Protein AF-A0A060CFV7-F1 (afdb_monomer)

InterPro domains:
  IPR000772 Ricin B, lectin domain [PF14200] (51-119)
  IPR035992 Ricin B-like lectins [SSF50370] (26-121)

Sequence (132 aa):
DTTLSALPSLDVASIRRTSPTALAFTATANGATVRLGPFHDAHGHNYTVYWNTGGRASVRIANAAGGLVLGIQDMSTADGGRALLWTDSGTADHDWELVPDAGGAHRLRTCTAARCWGVLDMVHGRRRHRAA

Solvent-accessible surface area (backbone atoms only — not comparable to full-atom values): 8600 Å² total; per-residue (Å²): 138,83,84,74,94,63,86,77,55,68,45,74,90,51,59,38,78,74,42,99,84,54,73,36,31,37,30,35,35,78,89,38,84,41,80,47,63,56,72,86,76,46,71,96,58,93,81,83,90,82,87,79,86,84,68,83,68,63,41,73,53,58,43,89,91,74,66,27,22,44,27,34,54,92,62,50,83,54,85,86,53,51,75,44,77,36,78,79,79,84,52,46,40,35,29,32,34,83,41,82,43,93,88,80,39,42,28,37,28,29,50,41,93,95,51,77,45,61,74,50,75,58,70,94,64,95,74,90,82,83,87,132

Foldseek 3Di:
DDDDPDDWDWPPVQWDAPDPPAQWTWTDTPNDIDIDHDVVVQPPHDDDDDDDPVDQQWDWDADPVPRWTWFFPPNDQDAPTDIDTHHCPVAQRRTWGWDADPPGWTWIWGCDDPDTYDTDTDDPDDDDDDDD

Nearest PDB structures (foldseek):
  3vsf-assembly4_D  TM=9.193E-01  e=3.981E-02  Acetivibrio thermocellus ATCC 27405
  3pg0-assembly1_A  TM=7.211E-01  e=1.414E-02  synthetic construct
  4g9m-assembly1_A  TM=7.948E-01  e=1.047E+00  Rhizoctonia solani
  5mua-assembly1_A  TM=4.086E-01  e=7.150E-01  Cerioporus squamosus
  7y78-assembly1_D  TM=6.659E-01  e=4.318E+00  Bacillus thuringiensis

Organism: NCBI:txid905025

Radius of gyration: 19.9 Å; Cα contacts (8 Å, |Δi|>4): 184; chains: 1; bounding box: 35×32×60 Å

Mean predicted aligned error: 14.64 Å

pLDDT: mean 71.95, std 18.74, range [26.33, 95.38]

Structure (mmCIF, N/CA/C/O backbone):
data_AF-A0A060CFV7-F1
#
_entry.id   AF-A0A060CFV7-F1
#
loop_
_atom_site.group_PDB
_atom_site.id
_atom_site.type_symbol
_atom_site.label_atom_id
_atom_site.label_alt_id
_atom_site.label_comp_id
_atom_site.label_asym_id
_atom_site.label_entity_id
_atom_site.label_seq_id
_atom_site.pdbx_PDB_ins_code
_atom_site.Cartn_x
_atom_site.Cartn_y
_atom_site.Cartn_z
_atom_site.occupancy
_atom_site.B_iso_or_equiv
_atom_site.auth_seq_id
_atom_site.auth_comp_id
_atom_site.auth_asym_id
_atom_site.auth_atom_id
_atom_site.pdbx_PDB_model_num
ATOM 1 N N . ASP A 1 1 ? 20.545 -9.237 -28.838 1.00 48.34 1 ASP A N 1
ATOM 2 C CA . ASP A 1 1 ? 19.480 -10.051 -28.232 1.00 48.34 1 ASP A CA 1
ATOM 3 C C . ASP A 1 1 ? 19.980 -10.808 -27.027 1.00 48.34 1 ASP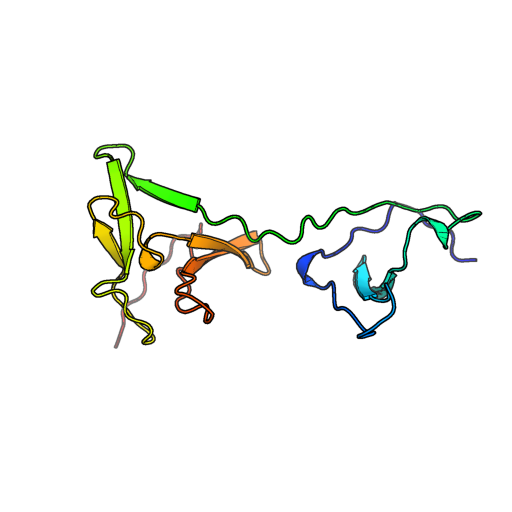 A C 1
ATOM 5 O O . ASP A 1 1 ? 20.915 -11.589 -27.139 1.00 48.34 1 ASP A O 1
ATOM 9 N N . THR A 1 2 ? 19.380 -1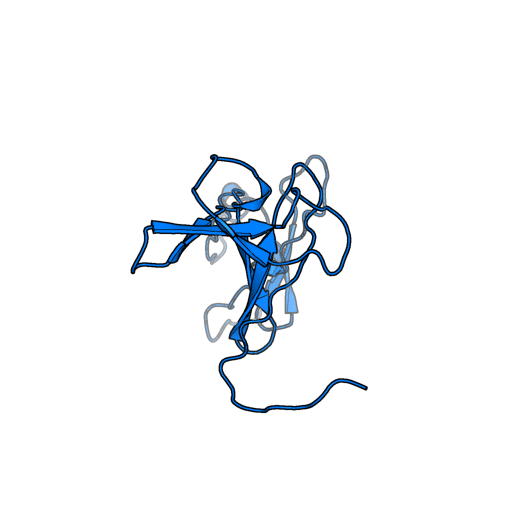0.542 -25.870 1.00 57.62 2 THR A N 1
ATOM 10 C CA . THR A 1 2 ? 19.625 -11.313 -24.649 1.00 57.62 2 THR A CA 1
ATOM 11 C C . THR A 1 2 ? 18.540 -12.374 -24.563 1.00 57.62 2 THR A C 1
ATOM 13 O O . THR A 1 2 ? 17.373 -12.056 -24.344 1.00 57.62 2 THR A O 1
ATOM 16 N N . THR A 1 3 ? 18.899 -13.635 -24.773 1.00 63.06 3 THR A N 1
AT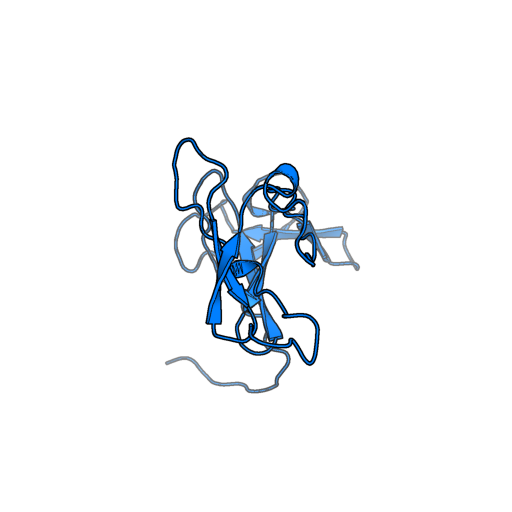OM 17 C CA . THR A 1 3 ? 17.972 -14.754 -24.593 1.00 63.06 3 THR A CA 1
ATOM 18 C C . THR A 1 3 ? 17.638 -14.893 -23.109 1.00 63.06 3 THR A C 1
ATOM 20 O O . THR A 1 3 ? 18.528 -15.138 -22.294 1.00 63.06 3 THR A 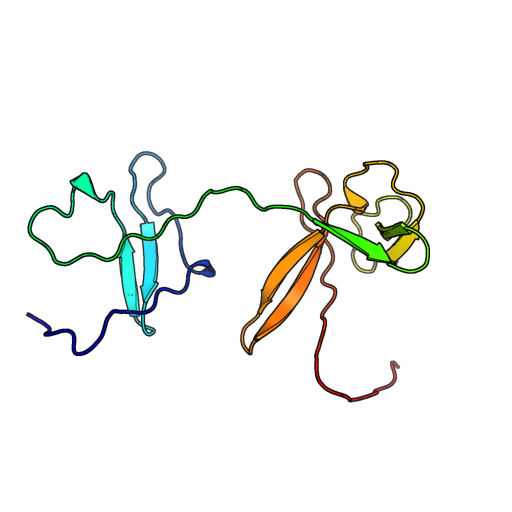O 1
ATOM 23 N N . LEU A 1 4 ? 16.367 -14.723 -22.746 1.00 62.12 4 LEU A N 1
ATOM 24 C CA . LEU A 1 4 ? 15.892 -14.920 -21.377 1.00 62.12 4 LEU A CA 1
ATOM 25 C C . LEU A 1 4 ? 15.780 -16.424 -21.090 1.00 62.12 4 LEU A C 1
ATOM 27 O O . LEU A 1 4 ? 15.012 -17.122 -21.746 1.00 62.12 4 LEU A O 1
ATOM 31 N N . SER A 1 5 ? 16.537 -16.923 -20.112 1.00 71.50 5 SER A N 1
ATOM 32 C CA . SER A 1 5 ? 16.484 -18.323 -19.656 1.00 71.50 5 SER A CA 1
ATOM 33 C C . SER A 1 5 ? 15.325 -18.606 -18.689 1.00 71.50 5 SER A C 1
ATOM 35 O O . SER A 1 5 ? 15.014 -19.765 -18.425 1.00 71.50 5 SER A O 1
ATOM 37 N N . ALA A 1 6 ? 14.681 -17.556 -18.172 1.00 71.25 6 ALA A N 1
ATOM 38 C CA . ALA A 1 6 ? 13.481 -17.603 -17.344 1.00 71.25 6 ALA A CA 1
ATOM 39 C C . ALA A 1 6 ? 12.725 -16.267 -17.440 1.00 71.25 6 ALA A C 1
ATOM 41 O O . ALA A 1 6 ? 13.296 -15.245 -17.834 1.00 71.25 6 ALA A O 1
ATOM 42 N N . LEU A 1 7 ? 11.447 -16.263 -17.052 1.00 65.56 7 LEU A N 1
ATOM 43 C CA . LEU A 1 7 ? 10.672 -15.028 -16.950 1.00 65.56 7 LEU A CA 1
ATOM 44 C C . LEU A 1 7 ? 11.291 -14.101 -15.887 1.00 65.56 7 LEU A C 1
ATOM 46 O O . LEU A 1 7 ? 11.608 -14.564 -14.789 1.00 65.56 7 LEU A O 1
ATOM 50 N N . PRO A 1 8 ? 11.462 -12.802 -16.175 1.00 73.38 8 PRO A N 1
ATOM 51 C CA . PRO A 1 8 ? 11.974 -11.865 -15.191 1.00 73.38 8 PRO A CA 1
ATOM 52 C C . PRO A 1 8 ? 10.957 -11.622 -14.070 1.00 73.38 8 PRO A C 1
ATOM 54 O O . PRO A 1 8 ? 9.788 -11.343 -14.340 1.00 73.38 8 PRO A O 1
ATOM 57 N N . SER A 1 9 ? 11.415 -11.703 -12.818 1.00 78.38 9 SER A N 1
ATOM 58 C CA . SER A 1 9 ? 10.617 -11.396 -11.630 1.00 78.38 9 SER A CA 1
ATOM 59 C C . SER A 1 9 ? 10.690 -9.902 -11.333 1.00 78.38 9 SER A C 1
ATOM 61 O O . SER A 1 9 ? 11.781 -9.358 -11.140 1.00 78.38 9 SER A O 1
ATOM 63 N N . LEU A 1 10 ? 9.535 -9.237 -11.335 1.00 77.69 10 LEU A N 1
ATOM 64 C CA . LEU A 1 10 ? 9.408 -7.806 -11.079 1.00 77.69 10 LEU A CA 1
ATOM 65 C C . LEU A 1 10 ? 9.245 -7.532 -9.579 1.00 77.69 10 LEU A C 1
ATOM 67 O O . LEU A 1 10 ? 8.346 -8.075 -8.940 1.00 77.69 10 LEU A O 1
ATOM 71 N N . ASP A 1 11 ? 10.038 -6.610 -9.038 1.00 78.56 11 ASP A N 1
ATOM 72 C CA . ASP A 1 11 ? 9.746 -6.006 -7.740 1.00 78.56 11 ASP A CA 1
ATOM 73 C C . ASP A 1 11 ? 8.659 -4.933 -7.908 1.00 78.56 11 ASP A C 1
ATOM 75 O O . ASP A 1 11 ? 8.921 -3.810 -8.344 1.00 78.56 11 ASP A O 1
ATOM 79 N N . VAL A 1 12 ? 7.419 -5.265 -7.555 1.00 74.31 12 VAL A N 1
ATOM 80 C CA . VAL A 1 12 ? 6.259 -4.370 -7.708 1.00 74.31 12 VAL A CA 1
ATOM 81 C C . VAL A 1 12 ? 6.400 -3.094 -6.867 1.00 74.31 12 VAL A C 1
ATOM 83 O O . VAL A 1 12 ? 5.937 -2.027 -7.279 1.00 74.31 12 VAL A O 1
ATOM 86 N N . ALA A 1 13 ? 7.089 -3.155 -5.724 1.00 76.44 13 ALA A N 1
ATOM 87 C CA . ALA A 1 13 ? 7.291 -1.995 -4.859 1.00 76.44 13 ALA A CA 1
ATOM 88 C C . ALA A 1 13 ? 8.267 -0.972 -5.466 1.00 76.44 13 ALA A C 1
ATOM 90 O O . ALA A 1 13 ? 8.281 0.192 -5.051 1.00 76.44 13 ALA A O 1
ATOM 91 N N . SER A 1 14 ? 9.054 -1.370 -6.470 1.00 79.00 14 SER A N 1
ATOM 92 C CA . SER A 1 14 ? 10.015 -0.512 -7.173 1.00 79.00 14 SER A CA 1
ATOM 93 C C . SER A 1 14 ? 9.409 0.306 -8.319 1.00 79.00 14 SER A C 1
ATOM 95 O O . SER A 1 14 ? 10.088 1.179 -8.855 1.00 79.00 14 SER A O 1
ATOM 97 N N . ILE A 1 15 ? 8.141 0.077 -8.685 1.00 83.06 15 ILE A N 1
ATOM 98 C CA . ILE A 1 15 ? 7.505 0.774 -9.810 1.00 83.06 15 ILE A CA 1
ATOM 99 C C . ILE A 1 15 ? 7.437 2.278 -9.519 1.00 83.06 15 ILE A C 1
ATOM 101 O O . ILE A 1 15 ? 6.834 2.722 -8.538 1.00 83.06 15 ILE A O 1
ATOM 105 N N . ARG A 1 16 ? 8.059 3.088 -10.375 1.00 84.00 16 ARG A N 1
ATOM 106 C CA . ARG A 1 16 ? 8.048 4.552 -10.302 1.00 84.00 16 ARG A CA 1
ATOM 107 C C . ARG A 1 16 ? 7.595 5.120 -11.631 1.00 84.00 16 ARG A C 1
ATOM 109 O O . ARG A 1 16 ? 8.129 4.774 -12.679 1.00 84.00 16 ARG A O 1
ATOM 116 N N . ARG A 1 17 ? 6.615 6.018 -11.588 1.00 85.69 17 ARG A N 1
ATOM 117 C CA . ARG A 1 17 ? 6.192 6.772 -12.768 1.00 85.69 17 ARG A CA 1
ATOM 118 C C . ARG A 1 17 ? 7.263 7.806 -13.101 1.00 85.69 17 ARG A C 1
ATOM 120 O O . ARG A 1 17 ? 7.680 8.553 -12.221 1.00 85.69 17 ARG A O 1
ATOM 127 N N . THR A 1 18 ? 7.700 7.845 -14.353 1.00 88.31 18 THR A N 1
ATOM 128 C CA . THR A 1 18 ? 8.763 8.752 -14.817 1.00 88.31 18 THR A CA 1
ATOM 129 C C . THR A 1 18 ? 8.242 9.904 -15.667 1.00 88.31 18 THR A C 1
ATOM 131 O O . THR A 1 18 ? 8.993 10.829 -15.957 1.00 88.31 18 THR A O 1
ATOM 134 N N . SER A 1 19 ? 6.958 9.885 -16.042 1.00 85.75 19 SER A N 1
ATOM 135 C CA . SER A 1 19 ? 6.316 10.963 -16.799 1.00 85.75 19 SER A CA 1
ATOM 136 C C . SER A 1 19 ? 5.005 11.418 -16.151 1.00 85.75 19 SER A C 1
ATOM 138 O O . SER A 1 19 ? 4.194 10.570 -15.776 1.00 85.75 19 SER A O 1
ATOM 140 N N . PRO A 1 20 ? 4.737 12.734 -16.059 1.00 81.69 20 PRO A N 1
ATOM 141 C CA . PRO A 1 20 ? 3.472 13.260 -15.546 1.00 81.69 20 PRO A CA 1
ATOM 142 C C . PRO A 1 20 ? 2.300 13.084 -16.524 1.00 81.69 20 PRO A C 1
ATOM 144 O O . PRO A 1 20 ? 1.145 13.122 -16.101 1.00 81.69 20 PRO A O 1
ATOM 147 N N . THR A 1 21 ? 2.571 12.852 -17.810 1.00 84.44 21 THR A N 1
ATOM 148 C CA . THR A 1 21 ? 1.551 12.797 -18.874 1.00 84.44 21 THR A CA 1
ATOM 149 C C . THR A 1 21 ? 1.540 11.475 -19.636 1.00 84.44 21 THR A C 1
ATOM 151 O O . THR A 1 21 ? 0.473 11.023 -20.031 1.00 84.44 21 THR A O 1
ATOM 154 N N . ALA A 1 22 ? 2.686 10.810 -19.790 1.00 82.94 22 ALA A N 1
ATOM 155 C CA . ALA A 1 22 ? 2.781 9.516 -20.461 1.00 82.94 22 ALA A CA 1
ATOM 156 C C . ALA A 1 22 ? 2.655 8.341 -19.477 1.00 82.94 22 ALA A C 1
ATOM 158 O O . ALA A 1 22 ? 2.980 8.457 -18.288 1.00 82.94 22 ALA A O 1
ATOM 159 N N . LEU A 1 23 ? 2.239 7.181 -19.994 1.00 81.19 23 LEU A N 1
ATOM 160 C CA . LEU A 1 23 ? 2.262 5.893 -19.292 1.00 81.19 23 LEU A CA 1
ATOM 161 C C . LEU A 1 23 ? 3.684 5.306 -19.292 1.00 81.19 23 LEU A C 1
ATOM 163 O O . LEU A 1 23 ? 3.932 4.237 -19.838 1.00 81.19 23 LEU A O 1
ATOM 167 N N . ALA A 1 24 ? 4.631 6.035 -18.701 1.00 83.31 24 ALA A N 1
ATOM 168 C CA . ALA A 1 24 ? 6.039 5.653 -18.632 1.00 83.31 24 ALA A CA 1
ATOM 169 C C . ALA A 1 24 ? 6.474 5.415 -17.184 1.00 83.31 24 ALA A C 1
ATOM 171 O O . ALA A 1 24 ? 6.262 6.265 -16.309 1.00 83.31 24 ALA A O 1
ATOM 172 N N . PHE A 1 25 ? 7.099 4.262 -16.947 1.00 86.88 25 PHE A N 1
ATOM 173 C CA . PHE A 1 25 ? 7.533 3.841 -15.622 1.00 86.88 25 PHE A CA 1
ATOM 174 C C . PHE A 1 25 ? 8.910 3.171 -15.666 1.00 86.88 25 PHE A C 1
ATOM 176 O O . PHE A 1 25 ? 9.329 2.623 -16.688 1.00 86.88 25 PHE A O 1
ATOM 183 N N . THR A 1 26 ? 9.597 3.186 -14.530 1.00 88.44 26 THR A N 1
ATOM 184 C CA . THR A 1 26 ? 10.767 2.349 -14.249 1.00 88.44 26 THR A CA 1
ATOM 185 C C . THR A 1 26 ? 10.458 1.392 -13.108 1.00 88.44 26 THR A C 1
ATOM 187 O O . THR A 1 26 ? 9.599 1.670 -12.273 1.00 88.44 26 THR A O 1
ATOM 190 N N . ALA A 1 27 ? 11.144 0.256 -13.085 1.00 86.00 27 ALA A N 1
ATOM 191 C CA . ALA A 1 27 ? 11.078 -0.727 -12.011 1.00 86.00 27 ALA A CA 1
ATOM 192 C C . ALA A 1 27 ? 12.370 -1.553 -11.981 1.00 86.00 27 ALA A C 1
ATOM 194 O O . ALA A 1 27 ? 13.214 -1.415 -12.863 1.00 86.00 27 ALA A O 1
ATOM 195 N N . THR A 1 28 ? 12.505 -2.433 -11.000 1.00 87.25 28 THR A N 1
ATOM 196 C CA . THR A 1 28 ? 13.577 -3.420 -10.895 1.00 87.25 28 THR A CA 1
ATOM 197 C C . THR A 1 28 ? 13.017 -4.796 -11.231 1.00 87.25 28 THR A C 1
ATOM 199 O O . THR A 1 28 ? 12.053 -5.243 -10.612 1.00 87.25 28 THR A O 1
ATOM 202 N N . ALA A 1 29 ? 13.634 -5.492 -12.184 1.00 82.69 29 ALA A N 1
ATOM 203 C CA . ALA A 1 29 ? 13.366 -6.898 -12.453 1.00 82.69 29 ALA A CA 1
ATOM 204 C C . ALA A 1 29 ? 14.679 -7.684 -12.424 1.00 82.69 29 ALA A C 1
ATOM 206 O O . ALA A 1 29 ? 15.653 -7.286 -13.060 1.00 82.69 29 ALA A O 1
ATOM 207 N N . ASN A 1 30 ? 14.728 -8.777 -11.659 1.00 80.50 30 ASN A N 1
ATOM 208 C CA . ASN A 1 30 ? 15.950 -9.569 -11.436 1.00 80.50 30 ASN A CA 1
ATOM 209 C C . ASN A 1 30 ? 17.187 -8.722 -11.049 1.00 80.50 30 ASN A C 1
ATOM 211 O O . ASN A 1 30 ? 18.301 -8.993 -11.490 1.00 80.50 30 ASN A O 1
ATOM 215 N N . GLY A 1 31 ? 16.990 -7.664 -10.257 1.00 83.69 31 GLY A N 1
ATOM 216 C CA . GLY A 1 31 ? 18.065 -6.760 -9.829 1.00 83.69 31 GLY A CA 1
ATOM 217 C C . GLY A 1 31 ? 18.512 -5.722 -10.869 1.00 83.69 31 GLY A C 1
ATOM 218 O O . GLY A 1 31 ? 19.362 -4.895 -10.552 1.00 83.69 31 GLY A O 1
ATOM 219 N N . ALA A 1 32 ? 17.936 -5.715 -12.075 1.00 84.56 32 ALA A N 1
ATOM 220 C CA . ALA A 1 32 ? 18.219 -4.726 -13.112 1.00 84.56 32 ALA A CA 1
ATOM 221 C C . ALA A 1 32 ? 17.061 -3.735 -13.286 1.00 84.56 32 ALA A C 1
ATOM 223 O O . ALA A 1 32 ? 15.890 -4.106 -13.195 1.00 84.56 32 ALA A O 1
ATOM 224 N N . THR A 1 33 ? 17.380 -2.478 -13.594 1.00 88.56 33 THR A N 1
ATOM 225 C CA . THR A 1 33 ? 16.366 -1.473 -13.936 1.00 88.56 33 THR A CA 1
ATOM 226 C C . THR A 1 33 ? 15.729 -1.796 -15.287 1.00 88.56 33 THR A C 1
ATOM 228 O O . THR A 1 33 ? 16.422 -1.915 -16.297 1.00 88.56 33 THR A O 1
ATOM 231 N N . VAL A 1 34 ? 14.401 -1.869 -15.321 1.00 86.12 34 VAL A N 1
ATOM 232 C CA . VAL A 1 34 ? 13.583 -2.065 -16.521 1.00 86.12 34 VAL A CA 1
ATOM 233 C C . VAL A 1 34 ? 12.656 -0.874 -16.750 1.00 86.12 34 VAL A C 1
ATOM 235 O O . VAL A 1 34 ? 12.242 -0.190 -15.811 1.00 86.12 34 VAL A O 1
ATOM 238 N N . ARG A 1 35 ? 12.315 -0.625 -18.018 1.00 87.38 35 ARG A N 1
ATOM 239 C CA . ARG A 1 35 ? 11.277 0.334 -18.412 1.00 87.38 35 ARG A CA 1
ATOM 240 C C . ARG A 1 35 ? 9.970 -0.412 -18.624 1.00 87.38 35 ARG A C 1
ATOM 242 O O . ARG A 1 35 ? 9.954 -1.419 -19.324 1.00 87.38 35 ARG A O 1
ATOM 249 N N . LEU A 1 36 ? 8.890 0.110 -18.056 1.00 83.56 36 LEU A N 1
ATOM 250 C CA . LEU A 1 36 ? 7.540 -0.393 -18.281 1.00 83.56 36 LEU A CA 1
ATOM 251 C C . LEU A 1 36 ? 6.756 0.662 -19.066 1.00 83.56 36 LEU A C 1
ATOM 253 O O . LEU A 1 36 ? 6.829 1.859 -18.768 1.00 83.56 36 LEU A O 1
ATOM 257 N N . GLY A 1 37 ? 6.034 0.198 -20.078 1.00 80.69 37 GLY A N 1
ATOM 258 C CA . GLY A 1 37 ? 5.152 0.997 -20.921 1.00 80.69 37 GLY A CA 1
ATOM 259 C C . GLY A 1 37 ? 3.782 0.333 -21.041 1.00 80.69 37 GLY A C 1
ATOM 260 O O . GLY A 1 37 ? 3.585 -0.770 -20.516 1.00 80.69 37 GLY A O 1
ATOM 261 N N . PRO A 1 38 ? 2.818 0.985 -21.699 1.00 75.38 38 PRO A N 1
ATOM 262 C CA . PRO A 1 38 ? 1.515 0.386 -21.917 1.00 75.38 38 PRO A CA 1
ATOM 263 C C . PRO A 1 38 ? 1.641 -0.847 -22.820 1.00 75.38 38 PRO A C 1
ATOM 265 O O . PRO A 1 38 ? 2.438 -0.883 -23.755 1.00 75.38 38 PRO A O 1
ATOM 268 N N . PHE A 1 39 ? 0.831 -1.870 -22.548 1.00 68.19 39 PHE A N 1
ATOM 269 C CA . PHE A 1 39 ? 0.916 -3.147 -23.267 1.00 68.19 39 PHE A CA 1
ATOM 270 C C . PHE A 1 39 ? 0.660 -3.006 -24.780 1.00 68.19 39 PHE A C 1
ATOM 272 O O . PHE A 1 39 ? 1.185 -3.796 -25.558 1.00 68.19 39 PHE A O 1
ATOM 279 N N . HIS A 1 40 ? -0.106 -1.993 -25.200 1.00 71.81 40 HIS A N 1
ATOM 280 C CA . HIS A 1 40 ? -0.380 -1.711 -26.612 1.00 71.81 40 HIS A CA 1
ATOM 281 C C . HIS A 1 40 ? 0.810 -1.090 -27.357 1.00 71.81 40 HIS A C 1
ATOM 283 O O . HIS A 1 40 ? 0.794 -1.040 -28.577 1.00 71.81 40 HIS A O 1
ATOM 289 N N . ASP A 1 41 ? 1.860 -0.655 -26.662 1.00 71.06 41 ASP A N 1
ATOM 290 C CA . ASP A 1 41 ? 3.118 -0.269 -27.312 1.00 71.06 41 ASP A CA 1
ATOM 291 C C . ASP A 1 41 ? 4.084 -1.463 -27.421 1.00 71.06 41 ASP A C 1
ATOM 293 O O . ASP A 1 41 ? 5.090 -1.392 -28.120 1.00 71.06 41 ASP A O 1
ATOM 297 N N . ALA A 1 42 ? 3.789 -2.580 -26.743 1.00 64.81 42 ALA A N 1
ATOM 298 C CA . ALA A 1 42 ? 4.644 -3.767 -26.681 1.00 64.81 42 ALA A CA 1
ATOM 299 C C . ALA A 1 42 ? 4.301 -4.832 -27.743 1.00 64.81 42 ALA A C 1
ATOM 301 O O . ALA A 1 42 ? 4.710 -5.992 -27.625 1.00 64.81 42 ALA A O 1
ATOM 302 N N . HIS A 1 43 ? 3.548 -4.466 -28.784 1.00 63.69 43 HIS A N 1
ATOM 303 C CA . HIS A 1 43 ? 3.233 -5.379 -29.882 1.00 63.69 43 HIS A CA 1
ATOM 304 C C . HIS A 1 43 ? 4.516 -5.864 -30.580 1.00 63.69 43 HIS A C 1
ATOM 306 O O . HIS A 1 43 ? 5.392 -5.074 -30.913 1.00 63.69 43 HIS A O 1
ATOM 312 N N . GLY A 1 44 ? 4.624 -7.178 -30.807 1.00 65.25 44 GLY A N 1
ATOM 313 C CA . GLY A 1 44 ? 5.796 -7.796 -31.445 1.00 65.25 44 GLY A CA 1
ATOM 314 C C . GLY A 1 44 ? 6.932 -8.193 -30.491 1.00 65.25 44 GLY A C 1
ATOM 315 O O . GLY A 1 44 ? 7.950 -8.705 -30.950 1.00 65.25 44 GLY A O 1
ATOM 316 N N . HIS A 1 45 ? 6.758 -8.018 -29.178 1.00 66.06 45 HIS A N 1
ATOM 317 C CA . HIS A 1 45 ? 7.693 -8.487 -28.152 1.00 66.06 45 HIS A CA 1
ATOM 318 C C . HIS A 1 45 ? 7.068 -9.579 -27.270 1.00 66.06 45 HIS A C 1
ATOM 320 O O . HIS A 1 45 ? 5.851 -9.644 -27.114 1.00 66.06 45 HIS A O 1
ATOM 326 N N . ASN A 1 46 ? 7.901 -10.419 -26.646 1.00 63.16 46 ASN A N 1
ATOM 327 C CA . ASN A 1 46 ? 7.458 -11.289 -25.554 1.00 63.16 46 ASN A CA 1
ATOM 328 C C . ASN A 1 46 ? 7.326 -10.445 -24.280 1.00 63.16 46 ASN A C 1
ATOM 330 O O . ASN A 1 46 ? 8.317 -9.875 -23.822 1.00 63.16 46 ASN A O 1
ATOM 334 N N . TYR A 1 47 ? 6.123 -10.365 -23.709 1.00 62.28 47 TYR A N 1
ATOM 335 C CA . TYR A 1 47 ? 5.845 -9.552 -22.524 1.00 62.28 47 TYR A CA 1
ATOM 336 C C . TYR A 1 47 ? 5.111 -10.339 -21.433 1.00 62.28 47 TYR A C 1
ATOM 338 O O . TYR A 1 47 ? 4.308 -11.228 -21.706 1.00 62.28 47 TYR A O 1
ATOM 346 N N . THR A 1 48 ? 5.357 -9.948 -20.182 1.00 59.47 48 THR A N 1
ATOM 347 C CA . THR A 1 48 ? 4.555 -10.334 -19.016 1.00 59.47 48 THR A CA 1
ATOM 348 C C . THR A 1 48 ? 3.781 -9.107 -18.559 1.00 59.47 48 THR A C 1
ATOM 350 O O . THR A 1 48 ? 4.368 -8.041 -18.365 1.00 59.47 48 THR A O 1
ATOM 353 N N . VAL A 1 49 ? 2.466 -9.244 -18.392 1.00 65.19 49 VAL A N 1
ATOM 354 C CA . VAL A 1 49 ? 1.607 -8.152 -17.923 1.00 65.19 49 VAL A CA 1
ATOM 355 C C . VAL A 1 49 ? 1.515 -8.192 -16.402 1.00 65.19 49 VAL A C 1
ATOM 357 O O . VAL A 1 49 ? 1.204 -9.229 -15.821 1.00 65.19 49 VAL A O 1
ATOM 360 N N . TYR A 1 50 ? 1.755 -7.046 -15.768 1.00 58.22 50 TYR A N 1
ATOM 361 C CA . TYR A 1 50 ? 1.572 -6.842 -14.334 1.00 58.22 50 TYR A CA 1
ATOM 362 C C . TYR A 1 50 ? 0.452 -5.822 -14.108 1.00 58.22 50 TYR A C 1
ATOM 364 O O . TYR A 1 50 ? 0.488 -4.727 -14.670 1.00 58.22 50 TYR A O 1
ATOM 372 N N . TRP A 1 51 ? -0.534 -6.164 -13.276 1.00 45.88 51 TRP A N 1
ATOM 373 C CA . TRP A 1 51 ? -1.622 -5.262 -12.885 1.00 45.88 51 TRP A CA 1
ATOM 374 C C . TRP A 1 51 ? -1.303 -4.656 -11.518 1.00 45.88 51 TRP A C 1
ATOM 376 O O . TRP A 1 51 ? -1.181 -5.379 -10.533 1.00 45.88 51 TRP A O 1
ATOM 386 N N . ASN A 1 52 ? -1.197 -3.331 -11.446 1.00 52.66 52 ASN A N 1
ATOM 387 C CA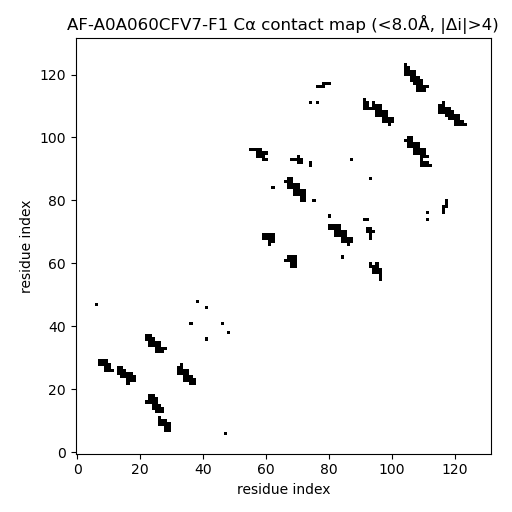 . ASN A 1 52 ? -1.250 -2.603 -10.182 1.00 52.66 52 ASN A CA 1
ATOM 388 C C . ASN A 1 52 ? -2.590 -1.868 -10.138 1.00 52.66 52 ASN A C 1
ATOM 390 O O . ASN A 1 52 ? -2.784 -0.895 -10.863 1.00 52.66 52 ASN A O 1
ATOM 394 N N . THR A 1 53 ? -3.527 -2.342 -9.319 1.00 53.38 53 THR A N 1
ATOM 395 C CA . THR A 1 53 ? -4.876 -1.764 -9.218 1.00 53.38 53 THR A CA 1
ATOM 396 C C . THR A 1 53 ? -4.912 -0.448 -8.439 1.00 53.38 53 THR A C 1
ATOM 398 O O . THR A 1 53 ? -5.988 0.112 -8.258 1.00 53.38 53 THR A O 1
ATOM 401 N N . GLY A 1 54 ? -3.765 0.082 -7.991 1.00 51.44 54 GLY A N 1
ATOM 402 C CA . GLY A 1 54 ? -3.627 1.439 -7.448 1.00 51.44 54 GLY A CA 1
ATOM 403 C C . GLY A 1 54 ? -4.344 1.701 -6.118 1.00 51.44 54 GLY A C 1
ATOM 404 O O . GLY A 1 54 ? -4.092 2.722 -5.484 1.00 51.44 54 GLY A O 1
ATOM 405 N N . GLY A 1 55 ? -5.192 0.785 -5.659 1.00 54.22 55 GLY A N 1
ATOM 406 C CA . GLY A 1 55 ? -5.798 0.819 -4.342 1.00 54.22 55 GLY A CA 1
ATOM 407 C C . GLY A 1 55 ? -4.845 0.217 -3.323 1.00 54.22 55 GLY A C 1
ATOM 408 O O . GLY A 1 55 ? -4.600 -0.988 -3.331 1.00 54.22 55 GLY A O 1
ATOM 409 N N . ARG A 1 56 ? -4.338 1.044 -2.410 1.00 61.81 56 ARG A N 1
ATOM 410 C CA . ARG A 1 56 ? -3.880 0.536 -1.116 1.00 61.81 56 ARG A CA 1
ATOM 411 C C . ARG A 1 56 ? -5.137 0.042 -0.407 1.00 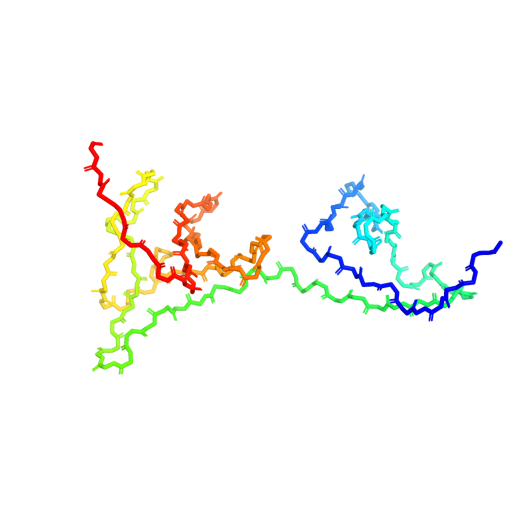61.81 56 ARG A C 1
ATOM 413 O O . ARG A 1 56 ? -5.937 0.855 0.044 1.00 61.81 56 ARG A O 1
ATOM 420 N N . ALA A 1 57 ? -5.373 -1.265 -0.417 1.00 68.69 57 ALA A N 1
ATOM 421 C CA . ALA A 1 57 ? -6.468 -1.840 0.345 1.00 68.69 57 ALA A CA 1
ATOM 422 C C . ALA A 1 57 ? -6.095 -1.738 1.827 1.00 68.69 57 ALA A C 1
ATOM 424 O O . ALA A 1 57 ? -5.118 -2.354 2.258 1.00 68.69 57 ALA A O 1
ATOM 425 N N . SER A 1 58 ? -6.830 -0.925 2.584 1.00 79.94 58 SER A N 1
ATOM 426 C CA . SER A 1 58 ? -6.754 -0.984 4.036 1.00 79.94 58 SER A CA 1
ATOM 427 C C . SER A 1 58 ? -7.517 -2.204 4.536 1.00 79.94 58 SER A C 1
ATOM 429 O O . SER A 1 58 ? -8.504 -2.646 3.941 1.00 79.94 58 SER A O 1
ATOM 431 N N . VAL A 1 59 ? -7.033 -2.768 5.634 1.00 86.69 59 VAL A N 1
ATOM 432 C CA . VAL A 1 59 ? -7.685 -3.856 6.354 1.00 86.69 59 VAL A CA 1
ATOM 433 C C . VAL A 1 59 ? -7.938 -3.439 7.795 1.00 86.69 59 VAL A C 1
ATOM 435 O O . VAL A 1 59 ? -7.179 -2.665 8.381 1.00 86.69 59 VAL A O 1
ATOM 438 N N . ARG A 1 60 ? -8.995 -4.002 8.386 1.00 89.56 60 ARG A N 1
ATOM 439 C CA . ARG A 1 60 ? -9.212 -3.977 9.833 1.00 89.56 60 ARG A CA 1
ATOM 440 C C . ARG A 1 60 ? -8.538 -5.199 10.446 1.00 89.56 60 ARG A C 1
ATOM 442 O O . ARG A 1 60 ? -8.802 -6.328 10.032 1.00 89.56 60 ARG A O 1
ATOM 449 N N . ILE A 1 61 ? -7.689 -4.985 11.446 1.00 91.25 61 ILE A N 1
ATOM 450 C CA . ILE A 1 61 ? -7.082 -6.078 12.213 1.00 91.25 61 ILE A CA 1
ATOM 451 C C . ILE A 1 61 ? -7.970 -6.330 13.424 1.00 91.25 61 ILE A C 1
ATOM 453 O O . ILE A 1 61 ? -7.894 -5.604 14.413 1.00 91.25 61 ILE A O 1
ATOM 457 N N . ALA A 1 62 ? -8.831 -7.338 13.323 1.00 93.88 62 ALA A N 1
ATOM 458 C CA . ALA A 1 62 ? -9.764 -7.697 14.380 1.00 93.88 62 ALA A CA 1
ATOM 459 C C . ALA A 1 62 ? -9.184 -8.779 15.298 1.00 93.88 62 ALA A C 1
ATOM 461 O O . ALA A 1 62 ? -8.638 -9.789 14.846 1.00 93.88 62 ALA A O 1
ATOM 462 N N . ASN A 1 63 ? -9.367 -8.607 16.603 1.00 92.38 63 ASN A N 1
ATOM 463 C CA . ASN A 1 63 ? -9.215 -9.690 17.557 1.00 92.38 63 ASN A CA 1
ATOM 464 C C . ASN A 1 63 ? -10.380 -10.675 17.386 1.00 92.38 63 ASN A C 1
ATOM 466 O O . ASN A 1 63 ? -11.520 -10.367 17.742 1.00 92.38 63 ASN A O 1
ATOM 470 N N . ALA A 1 64 ? -10.081 -11.882 16.907 1.00 91.06 64 ALA A N 1
ATOM 471 C CA . ALA A 1 64 ? -11.073 -12.923 16.647 1.00 91.06 64 ALA A CA 1
ATOM 472 C C . ALA A 1 64 ? -11.922 -13.305 17.875 1.00 91.06 64 ALA A C 1
ATOM 474 O O . ALA A 1 64 ? -13.060 -13.735 17.716 1.00 91.06 64 ALA A O 1
ATOM 475 N N . ALA A 1 65 ? -11.397 -13.137 19.093 1.00 90.38 65 ALA A N 1
ATOM 476 C CA . ALA A 1 65 ? -12.106 -13.511 20.316 1.00 90.38 65 ALA A CA 1
ATOM 477 C C . ALA A 1 65 ? -13.163 -12.486 20.764 1.00 90.38 65 ALA A C 1
ATOM 479 O O . ALA A 1 65 ? -14.040 -12.834 21.550 1.00 90.38 65 ALA A O 1
ATOM 480 N N . GLY A 1 66 ? -13.072 -11.228 20.317 1.00 84.38 66 GLY A N 1
ATOM 481 C CA . GLY A 1 66 ? -13.893 -10.139 20.864 1.00 84.38 66 GLY A CA 1
ATOM 482 C C . GLY A 1 66 ? -14.384 -9.105 19.857 1.00 84.38 66 GLY A C 1
ATOM 483 O O . GLY A 1 66 ? -15.094 -8.188 20.251 1.00 84.38 66 GLY A O 1
ATOM 484 N N . GLY A 1 67 ? -13.997 -9.202 18.583 1.00 88.69 67 GLY A N 1
ATOM 485 C CA . GLY A 1 67 ? -14.429 -8.281 17.525 1.00 88.69 67 GLY A CA 1
ATOM 486 C C . GLY A 1 67 ? -13.846 -6.865 17.614 1.00 88.69 67 GLY A C 1
ATOM 487 O O . GLY A 1 67 ? -14.083 -6.065 16.715 1.00 88.69 67 GLY A O 1
ATOM 488 N N . LEU A 1 68 ? -13.068 -6.555 18.656 1.00 95.38 68 LEU A N 1
ATOM 489 C CA . LEU A 1 68 ? -12.330 -5.297 18.760 1.00 95.38 68 LEU A CA 1
ATOM 490 C C . LEU A 1 68 ? -11.267 -5.212 17.662 1.00 95.38 68 LEU A C 1
ATOM 492 O O . LEU A 1 68 ? -10.625 -6.215 17.341 1.00 95.38 68 LEU A O 1
ATOM 496 N N . VAL A 1 69 ? -11.047 -4.015 17.134 1.00 94.69 69 VAL A N 1
ATOM 497 C CA . VAL A 1 69 ? -10.087 -3.735 16.066 1.00 94.69 69 VAL A CA 1
ATOM 498 C C . VAL A 1 69 ? -8.902 -2.932 16.588 1.00 94.69 69 VAL A C 1
ATOM 500 O O . VAL A 1 69 ? -9.026 -2.157 17.534 1.00 94.69 69 VAL A O 1
ATOM 503 N N . LEU A 1 70 ? -7.731 -3.146 15.991 1.00 93.31 70 LEU A N 1
ATOM 504 C CA . LEU A 1 70 ? -6.529 -2.378 16.302 1.00 93.31 70 LEU A CA 1
ATOM 505 C C . LEU A 1 70 ? -6.679 -0.933 15.800 1.00 93.31 70 LEU A C 1
ATOM 507 O O . LEU A 1 70 ? -6.900 -0.732 14.608 1.00 93.31 70 LEU A O 1
ATOM 511 N N . GLY A 1 71 ? -6.506 0.045 16.687 1.00 91.69 71 GLY A N 1
ATOM 512 C CA . GLY A 1 71 ? -6.564 1.484 16.408 1.00 91.69 71 GLY A CA 1
ATOM 513 C C . GLY A 1 71 ? -5.427 2.260 17.071 1.00 91.69 71 GLY A C 1
ATOM 514 O O . GLY A 1 71 ? -4.747 1.726 17.953 1.00 91.69 71 GLY A O 1
ATOM 515 N N . ILE A 1 72 ? -5.204 3.513 16.661 1.00 90.94 72 ILE A N 1
ATOM 516 C CA . ILE A 1 72 ? -4.215 4.402 17.293 1.00 90.94 72 ILE A CA 1
ATOM 517 C C . ILE A 1 72 ? -4.923 5.336 18.268 1.00 90.94 72 ILE A C 1
ATOM 519 O O . ILE A 1 72 ? -5.833 6.071 17.893 1.00 90.94 72 ILE A O 1
ATOM 523 N N . GLN A 1 73 ? -4.446 5.354 19.514 1.00 89.62 73 GLN A N 1
ATOM 524 C CA . GLN A 1 73 ? -4.997 6.194 20.568 1.00 89.62 73 GLN A CA 1
ATOM 525 C C . GLN A 1 73 ? -5.110 7.659 20.114 1.00 89.62 73 GLN A C 1
ATOM 527 O O . GLN A 1 73 ? -4.147 8.246 19.613 1.00 89.62 73 GLN A O 1
ATOM 532 N N . ASP A 1 74 ? -6.302 8.226 20.314 1.00 88.56 74 ASP A N 1
ATOM 533 C CA . ASP A 1 74 ? -6.668 9.609 19.989 1.00 88.56 74 ASP A CA 1
ATOM 534 C C . ASP A 1 74 ? -6.447 9.983 18.509 1.00 88.56 74 ASP A C 1
ATOM 536 O O . ASP A 1 74 ? -6.271 11.156 18.184 1.00 88.56 74 ASP A O 1
ATOM 540 N N . MET A 1 75 ? -6.432 8.989 17.604 1.00 86.12 75 MET A N 1
ATOM 541 C CA . MET A 1 75 ? -6.072 9.152 16.186 1.00 86.12 75 MET A CA 1
ATOM 542 C C . MET A 1 75 ? -4.725 9.866 15.994 1.00 86.12 75 MET A C 1
ATOM 544 O O . MET A 1 75 ? -4.530 10.611 15.029 1.00 86.12 75 MET A O 1
ATOM 548 N N . SER A 1 76 ? -3.799 9.673 16.938 1.00 83.56 76 SER A N 1
ATOM 549 C CA . SER A 1 76 ? -2.535 10.398 16.967 1.00 83.56 76 SER A CA 1
ATOM 550 C C . SER A 1 76 ? -1.753 10.232 15.664 1.00 83.56 76 SER A C 1
ATOM 552 O O . SER A 1 76 ? -1.509 9.124 15.190 1.00 83.56 76 SER A O 1
ATOM 554 N N . THR A 1 77 ? -1.306 11.358 15.110 1.00 78.94 77 THR A N 1
ATOM 555 C CA . THR A 1 77 ? -0.393 11.409 13.958 1.00 78.94 77 THR A CA 1
ATOM 556 C C . THR A 1 77 ? 1.069 11.539 14.390 1.00 78.94 77 THR A C 1
ATOM 558 O O . THR A 1 77 ? 1.931 11.777 13.549 1.00 78.94 77 THR A O 1
ATOM 561 N N . ALA A 1 78 ? 1.350 11.485 15.695 1.00 79.44 78 ALA A N 1
ATOM 562 C CA . ALA A 1 78 ? 2.703 11.575 16.224 1.00 79.44 78 ALA A CA 1
ATOM 563 C C . ALA A 1 78 ? 3.388 10.203 16.211 1.00 79.44 78 ALA A C 1
ATOM 565 O O . ALA A 1 78 ? 2.760 9.170 16.467 1.00 79.44 78 ALA A O 1
ATOM 566 N N . ASP A 1 79 ? 4.700 10.203 15.974 1.00 76.12 79 ASP A N 1
ATOM 567 C CA . ASP A 1 79 ? 5.515 9.000 16.106 1.00 76.12 79 ASP A CA 1
ATOM 568 C C . ASP A 1 79 ? 5.421 8.432 17.530 1.00 76.12 79 ASP A C 1
ATOM 570 O O . ASP A 1 79 ? 5.417 9.164 18.521 1.00 76.12 79 ASP A O 1
ATOM 574 N N . GLY A 1 80 ? 5.335 7.104 17.633 1.00 78.50 80 GLY A N 1
ATOM 575 C CA . GLY A 1 80 ? 5.179 6.419 18.919 1.00 78.50 80 GLY A CA 1
ATOM 576 C C . GLY A 1 80 ? 3.757 6.450 19.495 1.00 78.50 80 GLY A C 1
ATOM 577 O O . GLY A 1 80 ? 3.578 6.130 20.671 1.00 78.50 80 GLY A O 1
ATOM 578 N N . GLY A 1 81 ? 2.746 6.805 18.690 1.00 83.06 81 GLY A N 1
ATOM 579 C CA . GLY A 1 81 ? 1.336 6.646 19.049 1.00 83.06 81 GLY A CA 1
ATOM 580 C C . GLY A 1 81 ? 1.019 5.226 19.538 1.00 83.06 81 GLY A C 1
ATOM 581 O O . GLY A 1 81 ? 1.496 4.232 18.987 1.00 83.06 81 GLY A O 1
ATOM 582 N N . ARG A 1 82 ? 0.227 5.120 20.609 1.00 88.69 82 ARG A N 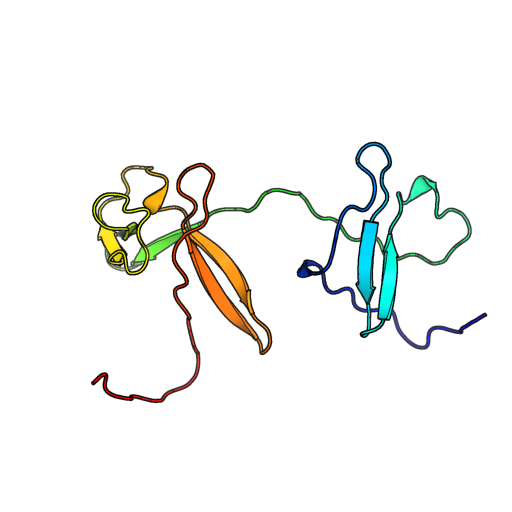1
ATOM 583 C CA . ARG A 1 82 ? -0.120 3.828 21.214 1.00 88.69 82 ARG A CA 1
ATOM 584 C C . ARG A 1 82 ? -1.163 3.112 20.363 1.00 88.69 82 ARG A C 1
ATOM 586 O O . ARG A 1 82 ? -2.238 3.657 20.139 1.00 88.69 82 ARG A O 1
ATOM 593 N N . ALA A 1 83 ? -0.865 1.882 19.956 1.00 90.25 83 ALA A N 1
ATOM 594 C CA . ALA A 1 83 ? -1.839 1.003 19.321 1.00 90.25 83 ALA A CA 1
ATOM 595 C C . ALA A 1 83 ? -2.631 0.229 20.389 1.00 90.25 83 ALA A C 1
ATOM 597 O O . ALA A 1 83 ? -2.036 -0.395 21.271 1.00 90.25 83 ALA A O 1
ATOM 598 N N . LEU A 1 84 ? -3.960 0.281 20.322 1.00 92.75 84 LEU A N 1
ATOM 599 C CA . LEU A 1 84 ? -4.888 -0.328 21.282 1.00 92.75 84 LEU A CA 1
ATOM 600 C C . LEU A 1 84 ? -5.999 -1.089 20.542 1.00 92.75 84 LEU A C 1
ATOM 602 O O . LEU A 1 84 ? -6.214 -0.872 19.355 1.00 92.75 84 LEU A O 1
ATOM 606 N N . LEU A 1 85 ? -6.704 -1.991 21.232 1.00 93.81 85 LEU A N 1
ATOM 607 C CA . LEU A 1 85 ? -7.873 -2.695 20.685 1.00 93.81 85 LEU A CA 1
ATOM 608 C C . LEU A 1 85 ? -9.164 -2.008 21.119 1.00 93.81 85 LEU A C 1
ATOM 610 O O . LEU A 1 85 ? -9.466 -2.015 22.313 1.00 93.81 85 LEU A O 1
ATOM 614 N N . TRP A 1 86 ? -9.927 -1.475 20.168 1.00 91.56 86 TRP A N 1
ATOM 615 C CA . TRP A 1 86 ? -11.139 -0.685 20.398 1.00 91.56 86 TRP A CA 1
ATOM 616 C C . TRP A 1 86 ? -12.344 -1.230 19.631 1.00 91.56 86 TRP A C 1
ATOM 618 O O . TRP A 1 86 ? -12.222 -2.071 18.743 1.00 91.56 86 TRP A O 1
ATOM 628 N N . THR A 1 87 ? -13.537 -0.759 19.989 1.00 94.19 87 THR A N 1
ATOM 629 C CA . THR A 1 87 ? -14.731 -0.965 19.163 1.00 94.19 87 THR A CA 1
ATOM 630 C C . THR A 1 87 ? -14.518 -0.295 17.814 1.00 94.19 87 THR A C 1
ATOM 632 O O . THR A 1 87 ? -14.048 0.839 17.780 1.00 94.19 87 THR A O 1
ATOM 635 N N . ASP A 1 88 ? -14.886 -0.956 16.714 1.00 92.19 88 ASP A N 1
ATOM 636 C CA . ASP A 1 88 ? -14.742 -0.345 15.394 1.00 92.19 88 ASP A CA 1
ATOM 637 C C . ASP A 1 88 ? -15.693 0.851 15.228 1.00 92.19 88 ASP A C 1
ATOM 639 O O . ASP A 1 88 ? -16.908 0.694 15.109 1.00 92.19 88 ASP A O 1
ATOM 643 N N . SER A 1 89 ? -15.127 2.056 15.233 1.00 89.75 89 SER A N 1
ATOM 644 C CA . SER A 1 89 ? -15.809 3.328 14.982 1.00 89.75 89 SER A CA 1
ATOM 645 C C . SER A 1 89 ? -15.842 3.708 13.502 1.00 89.75 89 SER A C 1
ATOM 647 O O . SER A 1 89 ? -16.394 4.751 13.157 1.00 89.75 89 SER A O 1
ATOM 649 N N . GLY A 1 90 ? -15.235 2.908 12.619 1.00 88.06 90 GLY A N 1
ATOM 650 C CA . GLY A 1 90 ? -15.101 3.235 11.201 1.00 88.06 90 GLY A CA 1
ATOM 651 C C . GLY A 1 90 ? -14.071 4.333 10.907 1.00 88.06 90 GLY A C 1
ATOM 652 O O . GLY A 1 90 ? -14.001 4.814 9.778 1.00 88.06 90 GLY A O 1
ATOM 653 N N . THR A 1 91 ? -13.278 4.743 11.897 1.00 88.44 91 THR A N 1
ATOM 654 C CA . THR A 1 91 ? -12.297 5.827 11.783 1.00 88.44 91 THR A CA 1
ATOM 655 C C . THR A 1 91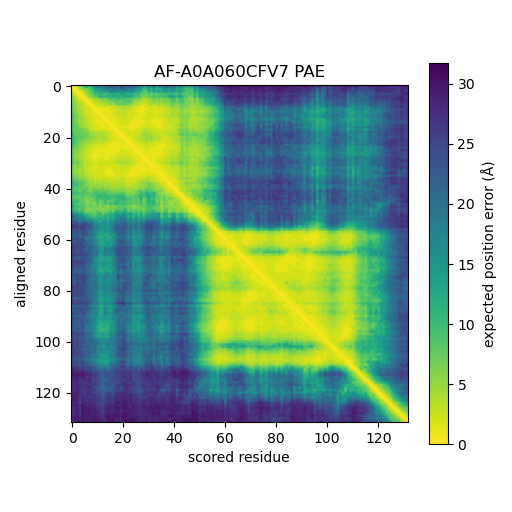 ? -11.002 5.360 11.112 1.00 88.44 91 THR A C 1
ATOM 657 O O . THR A 1 91 ? -10.671 4.176 11.092 1.00 88.44 91 THR A O 1
ATOM 660 N N . ALA A 1 92 ? -10.267 6.302 10.517 1.00 86.44 92 ALA A N 1
ATOM 661 C CA . ALA A 1 92 ? -9.094 5.996 9.693 1.00 86.44 92 ALA A CA 1
ATOM 662 C C . ALA A 1 92 ? -7.901 5.433 10.489 1.00 86.44 92 ALA A C 1
ATOM 664 O O . ALA A 1 92 ? -7.023 4.786 9.928 1.00 86.44 92 ALA A O 1
ATOM 665 N N . ASP A 1 93 ? -7.851 5.650 11.801 1.00 86.62 93 ASP A N 1
ATOM 666 C CA . ASP A 1 93 ? -6.824 5.077 12.672 1.00 86.62 93 ASP A CA 1
ATOM 667 C C . ASP A 1 93 ? -6.972 3.555 12.850 1.00 86.62 93 ASP A C 1
ATOM 669 O O . ASP A 1 93 ? -6.022 2.890 13.260 1.00 86.62 93 ASP A O 1
ATOM 673 N N . HIS A 1 94 ? -8.126 2.992 12.480 1.00 90.94 94 HIS A N 1
ATOM 674 C CA . HIS A 1 94 ? -8.354 1.549 12.429 1.00 90.94 94 HIS A CA 1
ATOM 675 C C . HIS A 1 94 ? -7.931 0.934 11.078 1.00 90.94 94 HIS A C 1
ATOM 677 O O . HIS A 1 94 ? -8.057 -0.277 10.883 1.00 90.94 94 HIS A O 1
ATOM 683 N N . ASP A 1 95 ? -7.541 1.747 10.084 1.00 88.81 95 ASP A N 1
ATOM 684 C CA . ASP A 1 95 ? -7.207 1.303 8.724 1.00 88.81 95 ASP A CA 1
ATOM 685 C C . ASP A 1 95 ? -5.715 1.015 8.614 1.00 88.81 95 ASP A C 1
ATOM 687 O O . ASP A 1 95 ? -4.883 1.924 8.667 1.00 88.81 95 ASP A O 1
ATOM 691 N N . TRP A 1 96 ? -5.383 -0.260 8.417 1.00 86.25 96 TRP A N 1
ATOM 692 C CA . TRP A 1 96 ? -4.006 -0.729 8.333 1.00 86.25 96 TRP A CA 1
ATOM 693 C C . TRP A 1 96 ? -3.656 -1.187 6.930 1.00 86.25 96 TRP A C 1
ATOM 695 O O . TRP A 1 96 ? -4.410 -1.910 6.286 1.00 86.25 96 TRP A O 1
ATOM 705 N N . GLU A 1 97 ? -2.468 -0.820 6.474 1.00 83.38 97 GLU A N 1
ATOM 706 C CA . GLU A 1 97 ? -1.882 -1.349 5.253 1.00 83.38 97 GLU A CA 1
ATOM 707 C C . GLU A 1 97 ? -0.675 -2.221 5.588 1.00 83.38 97 GLU A C 1
ATOM 709 O O . GLU A 1 97 ? 0.208 -1.814 6.348 1.00 83.38 97 GLU A O 1
ATOM 714 N N . LEU A 1 98 ? -0.630 -3.409 4.981 1.00 80.44 98 LEU A N 1
ATOM 715 C CA . LEU A 1 98 ? 0.538 -4.278 5.015 1.00 80.44 98 LEU A CA 1
ATOM 716 C C . LEU A 1 98 ? 1.565 -3.790 3.991 1.00 80.44 98 LEU A C 1
ATOM 718 O O . LEU A 1 98 ? 1.332 -3.823 2.784 1.00 80.44 98 LEU A O 1
ATOM 722 N N . VAL A 1 99 ? 2.731 -3.396 4.482 1.00 77.50 99 VAL A N 1
ATOM 723 C CA . VAL A 1 99 ? 3.898 -3.044 3.680 1.00 77.50 99 VAL A CA 1
ATOM 724 C C . VAL A 1 99 ? 4.895 -4.198 3.754 1.00 77.50 99 VAL A C 1
ATOM 726 O O . VAL A 1 99 ? 5.362 -4.516 4.847 1.00 77.50 99 VAL A O 1
ATOM 729 N N . PRO A 1 100 ? 5.218 -4.865 2.636 1.00 72.44 100 PRO A N 1
ATOM 730 C CA . PRO A 1 100 ? 6.274 -5.868 2.622 1.00 72.44 100 PRO A CA 1
ATOM 731 C C . PRO A 1 100 ? 7.644 -5.214 2.842 1.00 72.44 100 PRO A C 1
ATOM 733 O O . PRO A 1 100 ? 7.938 -4.167 2.265 1.00 72.44 100 PRO A O 1
ATOM 736 N N . ASP A 1 101 ? 8.481 -5.864 3.644 1.00 68.94 101 ASP A N 1
ATOM 737 C CA . ASP A 1 101 ? 9.865 -5.482 3.914 1.00 68.94 101 ASP A CA 1
ATOM 738 C C . ASP A 1 101 ? 10.860 -6.413 3.207 1.00 68.94 101 ASP A C 1
ATOM 740 O O . ASP A 1 101 ? 10.568 -7.571 2.881 1.00 68.94 101 ASP A O 1
ATOM 744 N N . ALA A 1 102 ? 12.093 -5.927 3.029 1.00 62.09 102 ALA A N 1
ATOM 745 C CA . ALA A 1 102 ? 13.203 -6.768 2.600 1.00 62.09 102 ALA A CA 1
ATOM 746 C C . ALA A 1 102 ? 13.452 -7.877 3.641 1.00 62.09 102 ALA A C 1
ATOM 748 O O . ALA A 1 102 ? 13.667 -7.597 4.818 1.00 62.09 102 ALA A O 1
ATOM 749 N N . GLY A 1 103 ? 13.421 -9.139 3.205 1.00 67.69 103 GLY A N 1
ATOM 750 C CA . GLY A 1 103 ? 13.596 -10.304 4.084 1.00 67.69 103 GLY A CA 1
ATOM 751 C C . GLY A 1 103 ? 12.303 -11.026 4.478 1.00 67.69 103 GLY A C 1
ATOM 752 O O . GLY A 1 103 ? 12.361 -11.941 5.293 1.00 67.69 103 GLY A O 1
ATOM 753 N N . GLY A 1 104 ? 11.155 -10.661 3.894 1.00 69.69 104 GLY A N 1
ATOM 754 C CA . GLY A 1 104 ? 9.893 -11.399 4.061 1.00 69.69 104 GLY A CA 1
ATOM 755 C C . GLY A 1 104 ? 9.097 -11.039 5.319 1.00 69.69 104 GLY A C 1
ATOM 756 O O . GLY A 1 104 ? 8.102 -11.697 5.617 1.00 69.69 104 GLY A O 1
ATOM 757 N N . ALA A 1 105 ? 9.516 -10.005 6.050 1.00 68.88 105 ALA A N 1
ATOM 758 C CA . ALA A 1 105 ? 8.714 -9.398 7.105 1.00 68.88 105 ALA A CA 1
ATOM 759 C C . ALA A 1 105 ? 7.646 -8.464 6.510 1.00 68.88 105 ALA A C 1
ATOM 761 O O . ALA A 1 105 ? 7.741 -8.031 5.359 1.00 68.88 105 ALA A O 1
ATOM 762 N N . HIS A 1 106 ? 6.636 -8.137 7.314 1.00 73.38 106 HIS A N 1
ATOM 763 C CA . HIS A 1 106 ? 5.637 -7.130 6.975 1.00 73.38 106 HIS A CA 1
ATOM 764 C C . HIS A 1 106 ? 5.570 -6.075 8.072 1.00 73.38 106 HIS A C 1
ATOM 766 O O . HIS A 1 106 ? 5.539 -6.391 9.263 1.00 73.38 106 HIS A O 1
ATOM 772 N N . ARG A 1 107 ? 5.488 -4.821 7.642 1.00 77.94 107 ARG A N 1
ATOM 773 C CA . ARG A 1 107 ? 5.181 -3.671 8.481 1.00 77.94 107 ARG A CA 1
ATOM 774 C C . ARG A 1 107 ? 3.726 -3.305 8.313 1.00 77.94 107 ARG A C 1
ATOM 776 O O . ARG A 1 107 ? 3.219 -3.272 7.196 1.00 77.94 107 ARG A O 1
ATOM 783 N N . LEU A 1 108 ? 3.070 -2.968 9.407 1.00 81.62 108 LEU A N 1
ATOM 784 C CA . LEU A 1 108 ? 1.751 -2.357 9.359 1.00 81.62 108 LEU A CA 1
ATOM 785 C C . LEU A 1 108 ? 1.898 -0.849 9.480 1.00 81.62 108 LEU A C 1
ATOM 787 O O . LEU A 1 108 ? 2.592 -0.376 10.380 1.00 81.62 108 LEU A O 1
ATOM 791 N N . ARG A 1 109 ? 1.225 -0.112 8.599 1.00 79.19 109 ARG A N 1
ATOM 792 C CA . ARG A 1 109 ? 1.100 1.345 8.697 1.00 79.19 109 ARG A CA 1
ATOM 793 C C . ARG A 1 109 ? -0.355 1.761 8.780 1.00 79.19 109 ARG A C 1
ATOM 795 O O . ARG A 1 109 ? -1.176 1.214 8.045 1.00 79.19 109 ARG A O 1
ATOM 802 N N . THR A 1 110 ? -0.657 2.739 9.628 1.00 72.38 110 THR A N 1
ATOM 803 C CA . THR A 1 110 ? -1.980 3.367 9.626 1.00 72.38 110 THR A CA 1
ATOM 804 C C . THR A 1 110 ? -1.996 4.534 8.640 1.00 72.38 110 THR A C 1
ATOM 806 O O . THR A 1 110 ? -0.989 5.225 8.448 1.00 72.38 110 THR A O 1
ATOM 809 N N . CYS A 1 111 ? -3.121 4.725 7.955 1.00 63.53 111 CYS A N 1
ATOM 810 C CA . CYS A 1 111 ? -3.315 5.812 7.001 1.00 63.53 111 CYS A CA 1
ATOM 811 C C . CYS A 1 111 ? -4.419 6.746 7.499 1.00 63.53 111 CYS A C 1
ATOM 813 O O . CYS A 1 111 ? -5.535 6.720 6.989 1.00 63.53 111 CYS A O 1
ATOM 815 N N . THR A 1 112 ? -4.108 7.627 8.449 1.00 57.88 112 THR A N 1
ATOM 816 C CA . THR A 1 112 ? -4.964 8.792 8.689 1.00 57.88 112 THR A CA 1
ATOM 817 C C . THR A 1 112 ? -4.772 9.774 7.530 1.00 57.88 112 THR A C 1
ATOM 819 O O . THR A 1 112 ? -3.657 9.962 7.034 1.00 57.88 112 THR A O 1
ATOM 822 N N . ALA A 1 113 ? -5.882 10.303 7.007 1.00 49.38 113 ALA A N 1
ATOM 823 C CA . ALA A 1 113 ? -5.973 11.043 5.746 1.00 49.38 113 ALA A CA 1
ATOM 824 C C . ALA A 1 113 ? -4.688 11.826 5.378 1.00 49.38 113 ALA A C 1
ATOM 826 O O . ALA A 1 113 ? -4.367 12.856 5.964 1.00 49.38 113 ALA A O 1
ATOM 827 N N . ALA A 1 114 ? -3.975 11.312 4.368 1.00 42.47 114 ALA A N 1
ATOM 828 C CA . ALA A 1 114 ? -2.808 11.892 3.695 1.00 42.47 114 ALA A CA 1
ATOM 829 C C . ALA A 1 114 ? -1.409 11.767 4.333 1.00 42.47 114 ALA A C 1
ATOM 831 O O . ALA A 1 114 ? -0.447 12.189 3.685 1.00 42.47 114 ALA A O 1
ATOM 832 N N . ARG A 1 115 ? -1.215 11.131 5.495 1.00 42.75 115 ARG A N 1
ATOM 833 C CA . ARG A 1 115 ? 0.145 10.787 5.955 1.00 42.75 115 ARG A CA 1
ATOM 834 C C . ARG A 1 115 ? 0.172 9.433 6.653 1.00 42.75 115 ARG A C 1
ATOM 836 O O . ARG A 1 115 ? -0.495 9.224 7.655 1.00 42.75 115 ARG A O 1
ATOM 843 N N . CYS A 1 116 ? 0.953 8.511 6.101 1.00 40.41 116 CYS A N 1
ATOM 844 C CA . CYS A 1 116 ? 1.162 7.212 6.720 1.00 40.41 116 CYS A CA 1
ATOM 845 C C . CYS A 1 116 ? 2.128 7.380 7.892 1.00 40.41 116 CYS A C 1
ATOM 847 O O . CYS A 1 116 ? 3.281 7.751 7.672 1.00 40.41 116 CYS A O 1
ATOM 849 N N . TRP A 1 117 ? 1.659 7.103 9.103 1.00 41.91 117 TRP A N 1
ATOM 850 C CA . TRP A 1 117 ? 2.446 7.190 10.329 1.00 41.91 117 TRP A CA 1
ATOM 851 C C . TRP A 1 117 ? 2.385 5.853 11.064 1.00 41.91 117 TRP A C 1
ATOM 853 O O . TRP A 1 117 ? 1.375 5.154 11.020 1.00 41.91 117 TRP A O 1
ATOM 863 N N . GLY A 1 118 ? 3.479 5.488 11.727 1.00 42.75 118 GLY A N 1
ATOM 864 C CA . GLY A 1 118 ? 3.591 4.242 12.481 1.00 42.75 118 GLY A CA 1
ATOM 865 C C . GLY A 1 118 ? 3.968 3.034 11.622 1.00 42.75 118 GLY A C 1
ATOM 866 O O . GLY A 1 118 ? 3.382 2.765 10.579 1.00 42.75 118 GLY A O 1
ATOM 867 N N . VAL A 1 119 ? 4.976 2.303 12.089 1.00 37.12 119 VAL A N 1
ATOM 868 C CA . VAL A 1 119 ? 5.379 0.988 11.596 1.00 37.12 119 VAL A CA 1
ATOM 869 C C . VAL A 1 119 ? 5.264 0.042 12.783 1.00 37.12 119 VAL A C 1
ATOM 871 O O . VAL A 1 119 ? 5.992 0.204 13.760 1.00 37.12 119 VAL A O 1
ATOM 874 N N . LEU A 1 120 ? 4.364 -0.937 12.712 1.00 40.09 120 LEU A N 1
ATOM 8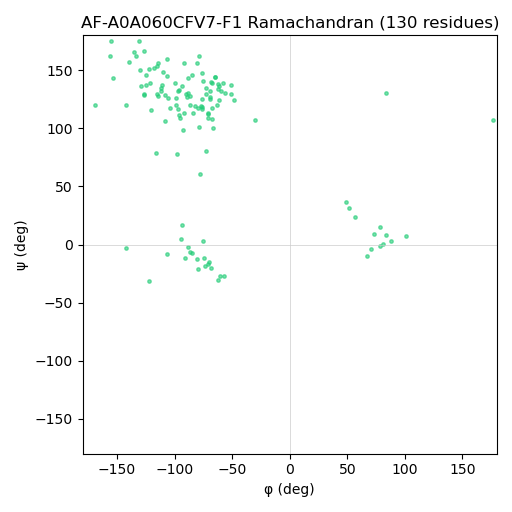75 C CA . LEU A 1 120 ? 4.429 -2.108 13.584 1.00 40.09 120 LEU A CA 1
ATOM 876 C C . LEU A 1 120 ? 5.131 -3.222 12.809 1.00 40.09 120 LEU A C 1
ATOM 878 O O . LEU A 1 120 ? 4.598 -3.710 11.814 1.00 40.09 120 LEU A O 1
ATOM 882 N N . ASP A 1 121 ? 6.337 -3.577 13.242 1.00 34.91 121 ASP A N 1
ATOM 883 C CA . ASP A 1 121 ? 7.105 -4.687 12.682 1.00 34.91 121 ASP A CA 1
ATOM 884 C C . ASP A 1 121 ? 6.619 -6.003 13.303 1.00 34.91 121 ASP A C 1
ATOM 886 O O . ASP A 1 121 ? 6.675 -6.188 14.523 1.00 34.91 121 ASP A O 1
ATOM 890 N N . MET A 1 122 ? 6.113 -6.914 12.473 1.00 29.19 122 MET A N 1
ATOM 891 C CA . MET A 1 122 ? 5.773 -8.265 12.904 1.00 29.19 122 MET A CA 1
ATOM 892 C C . MET A 1 122 ? 6.920 -9.211 12.532 1.00 29.19 122 MET A C 1
ATOM 894 O O . MET A 1 122 ? 6.853 -9.967 11.561 1.00 29.19 122 MET A O 1
ATOM 898 N N . VAL A 1 123 ? 7.995 -9.187 13.324 1.00 28.11 123 VAL A N 1
ATOM 899 C CA . VAL A 1 123 ? 9.104 -10.138 13.169 1.00 28.11 123 VAL A CA 1
ATOM 900 C C . VAL A 1 123 ? 8.643 -11.530 13.613 1.00 28.11 123 VAL A C 1
ATOM 902 O O . VAL A 1 123 ? 8.499 -11.807 14.807 1.00 28.11 123 VAL A O 1
ATOM 905 N N . HIS A 1 124 ? 8.474 -12.457 12.666 1.00 35.00 124 HIS A N 1
ATOM 906 C CA . HIS A 1 124 ? 8.445 -13.891 12.968 1.00 35.00 124 HIS A CA 1
ATOM 907 C C . HIS A 1 124 ? 9.863 -14.362 13.313 1.00 35.00 124 HIS A C 1
ATOM 909 O O . HIS A 1 124 ? 10.588 -14.912 12.491 1.00 35.00 124 HIS A O 1
ATOM 915 N N . GLY A 1 125 ? 10.282 -14.120 14.552 1.00 26.33 125 GLY A N 1
ATOM 916 C CA . GLY A 1 125 ? 11.606 -14.515 15.013 1.00 26.33 125 GLY A CA 1
ATOM 917 C C . GLY A 1 125 ? 11.864 -14.051 16.433 1.00 26.33 125 GLY A C 1
ATOM 918 O O . GLY A 1 125 ? 12.074 -12.871 16.689 1.00 26.33 125 GLY A O 1
ATOM 919 N N . ARG A 1 126 ? 11.846 -14.997 17.376 1.00 39.31 126 ARG A N 1
ATOM 920 C CA . ARG A 1 126 ? 12.138 -14.766 18.795 1.00 39.31 126 ARG A CA 1
ATOM 921 C C . ARG A 1 126 ? 13.436 -13.967 18.949 1.00 39.31 126 ARG A C 1
ATOM 923 O O . ARG A 1 126 ? 14.480 -14.470 18.543 1.00 39.31 126 ARG A O 1
ATOM 930 N N . ARG A 1 127 ? 13.389 -12.825 19.643 1.00 33.50 127 ARG A N 1
ATOM 931 C CA . ARG A 1 127 ? 14.422 -12.377 20.599 1.00 33.50 127 ARG A CA 1
ATOM 932 C C . ARG A 1 127 ? 13.926 -11.169 21.399 1.00 33.50 127 ARG A C 1
ATOM 934 O O . ARG A 1 127 ? 13.598 -10.125 20.855 1.00 33.50 127 ARG A O 1
ATOM 941 N N . ARG A 1 128 ? 13.878 -11.355 22.721 1.00 41.16 128 ARG A N 1
ATOM 942 C CA . ARG A 1 128 ? 13.757 -10.287 23.723 1.00 41.16 128 ARG A CA 1
ATOM 943 C C . ARG A 1 128 ? 14.992 -9.401 23.616 1.00 41.16 128 ARG A C 1
ATOM 945 O O . ARG A 1 128 ? 16.059 -9.990 23.595 1.00 41.16 128 ARG A O 1
ATOM 952 N N . HIS A 1 129 ? 14.878 -8.076 23.687 1.00 30.03 129 HIS A N 1
ATOM 953 C CA . HIS A 1 129 ? 15.858 -7.253 24.404 1.00 30.03 129 HIS A CA 1
ATOM 954 C C . HIS A 1 129 ? 15.239 -5.937 24.900 1.00 30.03 129 HIS A C 1
ATOM 956 O O . HIS A 1 129 ? 14.331 -5.369 24.304 1.00 30.03 129 HIS A O 1
ATOM 962 N N . ARG A 1 130 ? 15.720 -5.574 26.088 1.00 31.23 130 ARG A N 1
ATOM 963 C CA . ARG A 1 130 ? 15.333 -4.511 27.020 1.00 31.23 130 ARG A CA 1
ATOM 964 C C . ARG A 1 130 ? 15.662 -3.130 26.444 1.00 31.23 130 ARG A C 1
ATOM 966 O O . ARG A 1 130 ? 16.754 -2.964 25.912 1.00 31.23 130 ARG A O 1
ATOM 973 N N . ALA A 1 131 ? 14.767 -2.164 26.633 1.00 28.22 131 ALA A N 1
ATOM 974 C CA . ALA A 1 131 ? 15.077 -0.746 26.480 1.00 28.22 131 ALA A CA 1
ATOM 975 C C . ALA A 1 131 ? 15.900 -0.251 27.684 1.00 28.22 131 ALA A C 1
ATOM 977 O O . ALA A 1 131 ? 15.642 -0.669 28.820 1.00 28.22 131 ALA A O 1
ATOM 978 N N . ALA A 1 132 ? 16.880 0.606 27.408 1.00 33.62 132 ALA A N 1
ATOM 979 C CA . ALA A 1 132 ? 17.428 1.589 28.336 1.00 33.62 132 ALA A CA 1
ATOM 980 C C . ALA A 1 132 ? 16.972 2.968 27.851 1.00 33.62 132 ALA A C 1
ATOM 982 O O . ALA A 1 132 ? 16.862 3.118 26.611 1.00 33.62 132 ALA A O 1
#

Secondary structure (DSSP, 8-state):
----SSPPPEEEEEEEE--SSS--EEEEETTEEEEE--GGG-TTS-------------B--B-TTT--EEEEGGG--STTPPEEEE-----GGG-EEEEE-TTS-EEEEEEETTEEEEEEE---S-------